Protein AF-A0A9D3UA08-F1 (afdb_monomer)

Sequence (95 aa):
MVHKNPLNQITIPTNCCLPNLKGLHLTFLKFSDDESIRRLLSSCNSMEELLVQSCELSNLNKLSVCHPTLKKLTISGGYIAPSCEVELTPESGLP

Organism: NCBI:txid47602

pLDDT: mean 79.53, std 14.93, range [34.59, 93.88]

Secondary structure (DSSP, 8-state):
------TTB----TT---TT--EEEEES-B---HHHHHHHHHT-SS--EEEEES-EETT-SEEEEE-TT--EEEEESSEE-TT-EEEEE------

Mean predicted aligned error: 7.79 Å

Structure (mmCIF, N/CA/C/O backbone):
data_AF-A0A9D3UA08-F1
#
_entry.id   AF-A0A9D3UA08-F1
#
loop_
_atom_site.group_PDB
_atom_site.id
_atom_site.type_symbol
_atom_site.label_atom_id
_atom_site.label_alt_id
_atom_site.label_comp_id
_atom_site.label_asym_id
_atom_site.label_entity_id
_atom_site.label_seq_id
_atom_site.pdbx_PDB_ins_code
_atom_site.Cartn_x
_atom_site.Cartn_y
_atom_site.Cartn_z
_atom_site.occupancy
_atom_site.B_iso_or_equiv
_atom_site.auth_seq_id
_atom_site.auth_comp_id
_atom_site.auth_asym_id
_atom_site.auth_atom_id
_atom_site.pdbx_PDB_model_num
ATOM 1 N N . MET A 1 1 ? 9.946 -5.701 -33.373 1.00 34.59 1 MET A N 1
ATOM 2 C CA . MET A 1 1 ? 9.611 -4.635 -32.403 1.00 34.59 1 MET 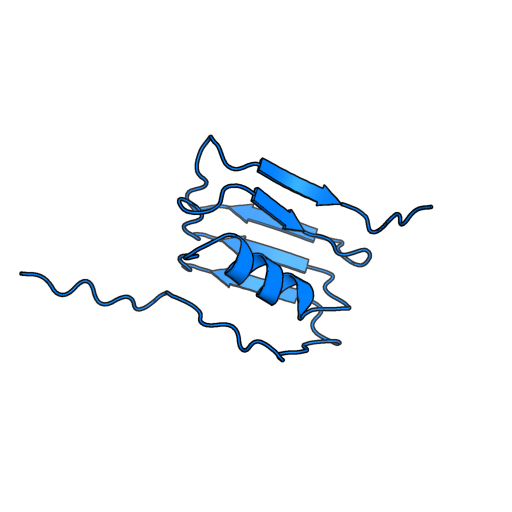A CA 1
ATOM 3 C C . MET A 1 1 ? 8.386 -5.102 -31.636 1.00 34.59 1 MET A C 1
ATOM 5 O O . MET A 1 1 ? 7.281 -5.013 -32.153 1.00 34.59 1 MET A O 1
ATOM 9 N N . VAL A 1 2 ? 8.579 -5.749 -30.486 1.00 38.03 2 VAL A N 1
ATOM 10 C CA . VAL A 1 2 ? 7.452 -6.255 -29.691 1.00 38.03 2 VAL A CA 1
ATOM 11 C C . VAL A 1 2 ? 6.849 -5.056 -28.973 1.00 38.03 2 VAL A C 1
ATOM 13 O O . VAL A 1 2 ? 7.507 -4.452 -28.129 1.00 38.03 2 VAL A O 1
ATOM 16 N N . HIS A 1 3 ? 5.628 -4.681 -29.348 1.00 38.22 3 HIS A N 1
ATOM 17 C CA . HIS A 1 3 ? 4.819 -3.764 -28.558 1.00 38.22 3 HIS A CA 1
ATOM 18 C C . HIS A 1 3 ? 4.677 -4.385 -27.163 1.00 38.22 3 HIS A C 1
ATOM 20 O O . HIS A 1 3 ? 4.006 -5.404 -27.001 1.00 38.22 3 HIS A O 1
ATOM 26 N N . LYS A 1 4 ? 5.362 -3.819 -26.161 1.00 42.34 4 LYS A N 1
ATOM 27 C CA . LYS A 1 4 ? 5.095 -4.124 -24.754 1.00 42.34 4 LYS A CA 1
ATOM 28 C C . LYS A 1 4 ? 3.667 -3.670 -24.486 1.00 42.34 4 LYS A C 1
ATOM 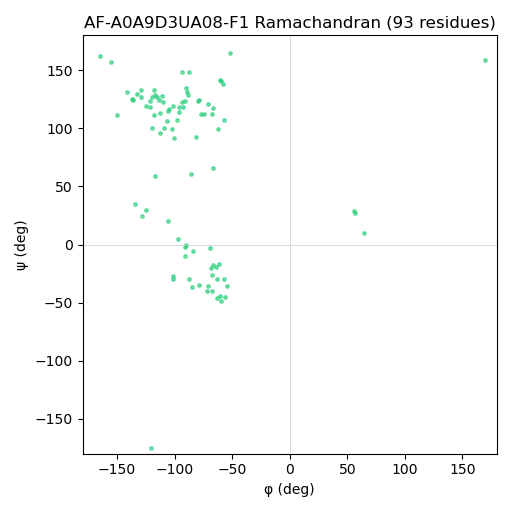30 O O . LYS A 1 4 ? 3.425 -2.481 -24.332 1.00 42.34 4 LYS A O 1
ATOM 35 N N . ASN A 1 5 ? 2.731 -4.607 -24.499 1.00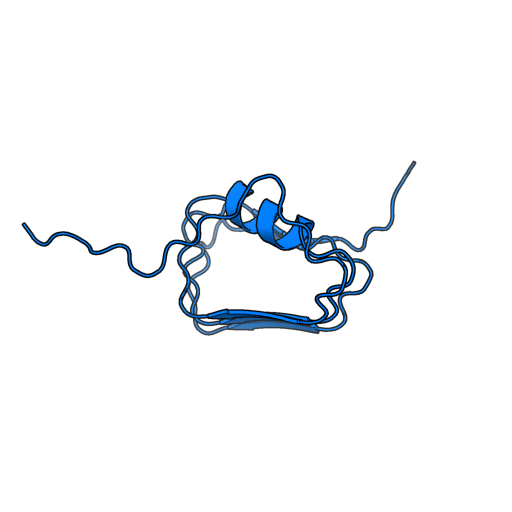 39.53 5 ASN A N 1
ATOM 36 C CA . ASN A 1 5 ? 1.355 -4.363 -24.103 1.00 39.53 5 ASN A CA 1
ATOM 37 C C . ASN A 1 5 ? 1.367 -4.082 -22.582 1.00 39.53 5 ASN A C 1
ATOM 39 O O . ASN A 1 5 ? 1.734 -4.986 -21.827 1.00 39.53 5 ASN A O 1
ATOM 43 N N . PRO A 1 6 ? 1.066 -2.863 -22.097 1.00 51.62 6 PRO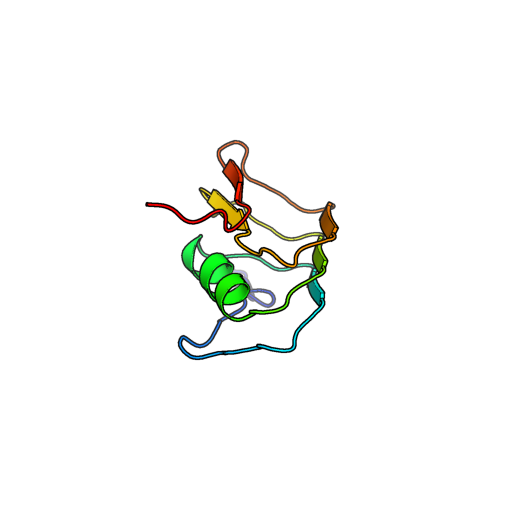 A N 1
ATOM 44 C CA . PRO A 1 6 ? 1.188 -2.514 -20.684 1.00 51.62 6 PRO A CA 1
ATOM 45 C C . PRO A 1 6 ? -0.097 -2.910 -19.947 1.00 51.62 6 PRO A C 1
ATOM 47 O O . PRO A 1 6 ? -0.812 -2.064 -19.427 1.00 51.62 6 PRO A O 1
ATOM 50 N N . LEU A 1 7 ? -0.446 -4.198 -19.939 1.00 53.41 7 LEU A N 1
ATOM 51 C CA . LEU A 1 7 ? -1.760 -4.649 -19.452 1.00 53.41 7 LEU A CA 1
ATOM 52 C C . LEU A 1 7 ? -1.970 -4.494 -17.932 1.00 53.41 7 LEU A C 1
ATOM 54 O O . LEU A 1 7 ? -3.067 -4.751 -17.450 1.00 53.41 7 LEU A O 1
ATOM 58 N N . ASN A 1 8 ? -0.961 -4.041 -17.178 1.00 64.12 8 ASN A N 1
ATOM 59 C CA . ASN A 1 8 ? -0.995 -4.030 -15.711 1.00 64.12 8 ASN A CA 1
ATOM 60 C C . ASN A 1 8 ? -0.642 -2.656 -15.106 1.00 64.12 8 ASN A C 1
ATOM 62 O O . ASN A 1 8 ? -0.153 -2.586 -13.976 1.00 64.12 8 ASN A O 1
ATOM 66 N N . GLN A 1 9 ? -0.836 -1.567 -15.859 1.00 63.94 9 GLN A N 1
ATOM 67 C CA . GLN A 1 9 ? -0.679 -0.205 -15.346 1.00 63.94 9 GLN A CA 1
ATOM 68 C C . GLN A 1 9 ? -2.046 0.342 -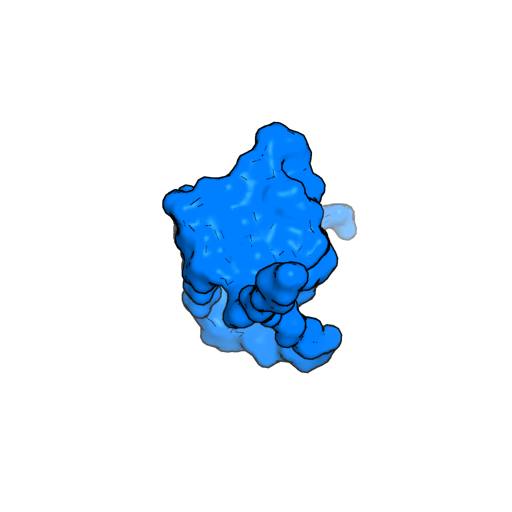14.921 1.00 63.94 9 GLN A C 1
ATOM 70 O O . GLN A 1 9 ? -2.956 0.473 -15.738 1.00 63.94 9 GLN A O 1
ATOM 75 N N . ILE A 1 10 ? -2.191 0.669 -13.637 1.00 66.94 10 ILE A N 1
ATOM 76 C CA . ILE A 1 10 ? -3.426 1.240 -13.097 1.00 66.94 10 ILE A CA 1
ATOM 77 C C . ILE A 1 10 ? -3.385 2.769 -13.197 1.00 66.94 10 ILE A C 1
ATOM 79 O O . ILE A 1 10 ? -2.400 3.395 -12.814 1.00 66.94 10 ILE A O 1
ATOM 83 N N . THR A 1 11 ? -4.447 3.380 -13.726 1.00 68.62 11 THR A N 1
ATOM 84 C CA . THR A 1 11 ? -4.625 4.841 -13.703 1.00 68.62 11 THR A CA 1
ATOM 85 C C . THR A 1 11 ? -5.672 5.179 -12.656 1.00 68.62 11 THR A C 1
ATOM 87 O O . THR A 1 11 ? -6.824 4.765 -12.771 1.00 68.62 11 THR A O 1
ATOM 90 N N . ILE A 1 12 ? -5.263 5.912 -11.623 1.00 68.88 12 ILE A N 1
ATOM 91 C CA . ILE A 1 12 ? -6.141 6.316 -10.525 1.00 68.88 12 ILE A CA 1
ATOM 92 C C . ILE A 1 12 ? -6.713 7.702 -10.838 1.00 68.88 12 ILE A C 1
ATOM 94 O O . ILE A 1 12 ? -5.933 8.636 -11.046 1.00 68.88 12 ILE A O 1
ATOM 98 N N . PRO A 1 13 ? -8.047 7.870 -10.878 1.00 70.19 13 PRO A N 1
ATOM 99 C CA . PRO A 1 13 ? -8.657 9.183 -11.038 1.00 70.19 13 PRO A CA 1
ATOM 100 C C . PRO A 1 13 ? -8.262 10.104 -9.880 1.00 70.19 13 PRO A C 1
ATOM 102 O O . PRO A 1 13 ? -8.259 9.683 -8.725 1.00 70.19 13 PRO A O 1
ATOM 105 N N . THR A 1 14 ? -8.013 11.382 -10.163 1.00 66.06 14 THR A N 1
ATOM 106 C CA . THR A 1 14 ? -7.616 12.390 -9.158 1.00 66.06 14 THR A CA 1
ATOM 107 C C . THR A 1 14 ? -8.655 12.637 -8.061 1.00 66.06 14 THR A C 1
ATOM 109 O O . THR A 1 14 ? -8.315 13.191 -7.024 1.00 66.06 14 THR A O 1
ATOM 112 N N . ASN A 1 15 ? -9.910 12.225 -8.267 1.00 65.00 15 ASN A N 1
ATOM 113 C CA . ASN A 1 15 ? -11.030 12.456 -7.348 1.00 65.00 15 ASN A CA 1
ATOM 114 C C . ASN A 1 15 ? -11.738 11.156 -6.940 1.00 65.00 15 ASN A C 1
ATOM 116 O O . ASN A 1 15 ? -12.944 11.147 -6.697 1.00 65.00 15 ASN A O 1
ATOM 120 N N . CYS A 1 16 ? -11.014 10.038 -6.898 1.00 68.75 16 CYS A N 1
ATOM 121 C CA . CYS A 1 16 ? -11.582 8.794 -6.398 1.00 68.75 16 CYS A CA 1
ATOM 122 C C . CYS A 1 16 ? -11.599 8.807 -4.862 1.00 68.75 16 CYS A C 1
ATOM 124 O O . CYS A 1 16 ? -10.552 8.972 -4.239 1.00 68.75 16 CYS A O 1
ATOM 126 N N . CYS A 1 17 ? -12.774 8.606 -4.263 1.00 77.50 17 CYS A N 1
ATOM 127 C CA . CYS A 1 17 ? -12.925 8.352 -2.833 1.00 77.50 17 CYS A CA 1
ATOM 128 C C . CYS A 1 17 ? -13.617 6.999 -2.649 1.00 77.50 17 CYS A C 1
ATOM 130 O O . CYS A 1 17 ? -14.724 6.773 -3.136 1.00 77.50 17 CYS A O 1
ATOM 132 N N . LEU A 1 18 ? -12.965 6.116 -1.908 1.00 83.00 18 LEU A N 1
ATOM 133 C CA . LEU A 1 18 ? -13.391 4.777 -1.524 1.00 83.00 18 LEU A CA 1
ATOM 134 C C . LEU A 1 18 ? -13.518 4.728 0.013 1.00 83.00 18 LEU A C 1
ATOM 136 O O . LEU A 1 18 ? -12.829 3.947 0.673 1.00 83.00 18 LEU A O 1
ATOM 140 N N . PRO A 1 19 ? -14.373 5.575 0.622 1.00 80.62 19 PRO A N 1
ATOM 141 C CA . PRO A 1 19 ? -14.354 5.823 2.065 1.00 80.62 19 PRO A CA 1
ATOM 142 C C . PRO A 1 19 ? -14.678 4.579 2.896 1.00 80.62 19 PRO A C 1
ATOM 144 O O . PRO A 1 19 ? -14.157 4.432 3.991 1.00 80.62 19 PRO A O 1
ATOM 147 N N . ASN A 1 20 ? -15.488 3.663 2.360 1.00 85.69 20 ASN A N 1
ATOM 148 C CA . ASN A 1 20 ? -15.920 2.444 3.050 1.00 85.69 20 ASN A CA 1
ATOM 149 C C . ASN A 1 20 ? -15.080 1.206 2.690 1.00 85.69 20 ASN A C 1
ATOM 151 O O . ASN A 1 20 ? -15.431 0.092 3.086 1.00 85.69 20 ASN A O 1
ATOM 155 N N . LEU A 1 21 ? -14.014 1.360 1.895 1.00 89.50 21 LEU A N 1
ATOM 156 C CA . LEU A 1 21 ? -13.196 0.227 1.478 1.00 89.50 21 LEU A CA 1
ATOM 157 C C . LEU A 1 21 ? -12.323 -0.246 2.644 1.00 89.50 21 LEU A C 1
ATOM 159 O O . LEU A 1 21 ? -11.403 0.453 3.056 1.00 89.50 21 LEU A O 1
ATOM 163 N N . LYS A 1 22 ? -12.611 -1.450 3.146 1.00 91.44 22 LYS A N 1
ATOM 164 C CA . LYS A 1 22 ? -11.873 -2.077 4.254 1.00 91.44 22 LYS A CA 1
ATOM 165 C C . LYS A 1 22 ? -10.658 -2.877 3.803 1.00 91.44 22 LYS A C 1
ATOM 167 O O . LYS A 1 22 ? -9.709 -2.994 4.562 1.00 91.44 22 LYS A O 1
ATOM 172 N N . GLY A 1 23 ? -10.684 -3.446 2.604 1.00 92.06 23 GLY A N 1
ATOM 173 C CA . GLY A 1 23 ? -9.595 -4.268 2.081 1.00 92.06 23 GLY A CA 1
ATOM 174 C C . GLY A 1 23 ? -9.186 -3.796 0.696 1.00 92.06 23 GLY A C 1
ATOM 175 O O . GLY A 1 23 ? -10.036 -3.698 -0.189 1.00 92.06 23 GLY A O 1
ATOM 176 N N . LEU A 1 24 ? -7.898 -3.522 0.506 1.00 91.62 24 LEU A N 1
ATOM 177 C CA . LEU A 1 24 ? -7.310 -3.187 -0.785 1.00 91.62 24 LEU A CA 1
ATOM 178 C C . LEU A 1 24 ? -6.276 -4.244 -1.167 1.00 91.62 24 LEU A C 1
ATOM 180 O O . LEU A 1 24 ? -5.232 -4.376 -0.530 1.00 91.62 24 LEU A O 1
ATOM 184 N N . HIS A 1 25 ? -6.584 -5.025 -2.200 1.00 92.38 25 HIS A N 1
ATOM 185 C CA . HIS A 1 25 ? -5.724 -6.108 -2.669 1.00 92.38 25 HIS A CA 1
ATOM 186 C C . HIS A 1 25 ? -5.174 -5.760 -4.051 1.00 92.38 25 HIS A C 1
ATOM 188 O O . HIS A 1 25 ? -5.906 -5.677 -5.035 1.00 92.38 25 HIS A O 1
ATOM 194 N N . LEU A 1 26 ? -3.866 -5.560 -4.111 1.00 90.00 26 LEU A N 1
ATOM 195 C CA . LEU A 1 26 ? -3.104 -5.209 -5.296 1.00 90.00 26 LEU A CA 1
ATOM 196 C C . LEU A 1 26 ? -2.337 -6.447 -5.730 1.00 90.00 26 LEU A C 1
ATOM 198 O O . LEU A 1 26 ? -1.476 -6.927 -4.994 1.00 90.00 26 LEU A O 1
ATOM 202 N N . THR A 1 27 ? -2.670 -6.979 -6.906 1.00 90.69 27 THR A N 1
ATOM 203 C CA . THR A 1 27 ? -2.052 -8.205 -7.419 1.00 90.69 27 THR A CA 1
ATOM 204 C C . THR A 1 27 ? -1.545 -8.013 -8.841 1.00 90.69 27 THR A C 1
ATOM 206 O O . THR A 1 27 ? -2.256 -7.462 -9.677 1.00 90.69 27 THR A O 1
ATOM 209 N N . PHE A 1 28 ? -0.311 -8.447 -9.114 1.00 88.62 28 PHE A N 1
ATOM 210 C CA . PHE A 1 28 ? 0.302 -8.401 -10.452 1.00 88.62 28 PHE A CA 1
ATOM 211 C C . PHE A 1 28 ? 0.354 -7.003 -11.099 1.00 88.62 28 PHE A C 1
ATOM 213 O O . PHE A 1 28 ? 0.370 -6.891 -12.324 1.00 88.62 28 PHE A O 1
ATOM 220 N N . LEU A 1 29 ? 0.390 -5.928 -10.302 1.00 86.06 29 LEU A N 1
ATOM 221 C CA . LEU A 1 29 ? 0.400 -4.547 -10.800 1.00 86.06 29 LEU A CA 1
ATOM 222 C C . LEU A 1 29 ? 1.816 -3.991 -10.950 1.00 86.06 29 LEU A C 1
ATOM 224 O O . LEU A 1 29 ? 2.700 -4.297 -10.152 1.00 86.06 29 LEU A O 1
ATOM 228 N N . LYS A 1 30 ? 2.009 -3.100 -11.925 1.00 86.31 30 LYS A N 1
ATOM 229 C CA . LYS A 1 30 ? 3.213 -2.272 -12.042 1.00 86.31 30 LYS A CA 1
ATOM 230 C C . LYS A 1 30 ? 2.860 -0.824 -11.727 1.00 86.31 30 LYS A C 1
ATOM 232 O O . LYS A 1 30 ? 2.009 -0.238 -12.397 1.00 86.31 30 LYS A O 1
ATOM 237 N N . PHE A 1 31 ? 3.538 -0.245 -10.740 1.00 82.00 31 PHE A N 1
ATOM 238 C CA . PHE A 1 31 ? 3.376 1.170 -10.413 1.00 82.00 31 PHE A CA 1
ATOM 239 C C . PHE A 1 31 ? 4.364 2.023 -11.211 1.00 82.00 31 PHE A C 1
ATOM 241 O O . PHE A 1 31 ? 5.542 1.678 -11.356 1.00 82.00 31 PHE A O 1
ATOM 248 N N . SER A 1 32 ? 3.859 3.123 -11.766 1.00 81.56 32 SER A N 1
ATOM 249 C CA . SER A 1 32 ? 4.649 4.051 -12.579 1.00 81.56 32 SER A CA 1
ATOM 250 C C . SER A 1 32 ? 5.499 4.989 -11.724 1.00 81.56 32 SER A C 1
ATOM 252 O O . SER A 1 32 ? 6.613 5.316 -12.120 1.00 81.56 32 SER A O 1
ATOM 254 N N . ASP A 1 33 ? 4.986 5.382 -10.558 1.00 84.25 33 ASP A N 1
ATOM 255 C CA . ASP A 1 33 ? 5.566 6.391 -9.673 1.00 84.25 33 ASP A CA 1
ATOM 256 C C . ASP A 1 33 ? 4.932 6.330 -8.269 1.00 84.25 33 ASP A C 1
ATOM 258 O O . ASP A 1 33 ? 3.841 5.778 -8.077 1.00 84.25 33 ASP A O 1
ATOM 262 N N . ASP A 1 34 ? 5.622 6.928 -7.296 1.00 85.69 34 ASP A N 1
ATOM 263 C CA . ASP A 1 34 ? 5.204 7.084 -5.895 1.00 85.69 34 ASP A CA 1
ATOM 264 C C . ASP A 1 34 ? 3.836 7.758 -5.769 1.00 85.69 34 ASP A C 1
ATOM 266 O O . ASP A 1 34 ? 3.033 7.418 -4.901 1.00 85.69 34 ASP A O 1
ATOM 270 N N . GLU A 1 35 ? 3.537 8.706 -6.649 1.00 84.75 35 GLU A N 1
ATOM 271 C CA . GLU A 1 35 ? 2.319 9.500 -6.576 1.00 84.75 35 GLU A CA 1
ATOM 272 C C . GLU A 1 35 ? 1.072 8.669 -6.920 1.00 84.75 35 GLU A C 1
ATOM 274 O O . GLU A 1 35 ? 0.028 8.811 -6.283 1.00 84.75 35 GLU A O 1
ATOM 279 N N . SER A 1 36 ? 1.184 7.734 -7.860 1.00 83.56 36 SER A N 1
ATOM 280 C CA . SER A 1 36 ? 0.107 6.828 -8.261 1.00 83.56 36 SER A CA 1
ATOM 281 C C . SER A 1 36 ? -0.342 5.914 -7.117 1.00 83.56 36 SER A C 1
ATOM 283 O O . SER A 1 36 ? -1.543 5.777 -6.866 1.00 83.56 36 SER A O 1
ATOM 285 N N . ILE A 1 37 ? 0.607 5.309 -6.392 1.00 85.31 37 ILE A N 1
ATOM 286 C CA . ILE A 1 37 ? 0.289 4.459 -5.236 1.00 85.31 37 ILE A CA 1
ATOM 287 C C . ILE A 1 37 ? -0.196 5.290 -4.047 1.00 85.31 37 ILE A C 1
ATOM 289 O O . ILE A 1 37 ? -1.174 4.913 -3.404 1.00 85.31 37 ILE A O 1
ATOM 293 N N . ARG A 1 38 ? 0.407 6.459 -3.798 1.00 85.81 38 ARG A N 1
ATOM 294 C CA . ARG A 1 38 ? -0.031 7.371 -2.732 1.00 85.81 38 ARG A CA 1
ATOM 295 C C . ARG A 1 38 ? -1.467 7.831 -2.944 1.00 85.81 38 ARG A C 1
ATOM 297 O O . ARG A 1 38 ? -2.250 7.782 -2.002 1.00 85.81 38 ARG A O 1
ATOM 304 N N . ARG A 1 39 ? -1.843 8.200 -4.174 1.00 84.81 39 ARG A N 1
ATOM 305 C CA . ARG A 1 39 ? -3.228 8.566 -4.505 1.00 84.81 39 ARG A CA 1
ATOM 306 C C . ARG A 1 39 ? -4.192 7.423 -4.232 1.00 84.81 39 ARG A C 1
ATOM 308 O O . ARG A 1 39 ? -5.174 7.637 -3.532 1.00 84.81 39 ARG A O 1
ATOM 315 N N . LEU A 1 40 ? -3.881 6.212 -4.698 1.00 86.31 40 LEU A N 1
ATOM 316 C CA . LEU A 1 40 ? -4.711 5.028 -4.454 1.00 86.31 40 LEU A CA 1
ATOM 317 C C . LEU A 1 40 ? -4.937 4.768 -2.958 1.00 86.31 40 LEU A C 1
ATOM 319 O O . LEU A 1 40 ? -6.064 4.511 -2.536 1.00 86.31 40 LEU A O 1
ATOM 323 N N . LEU A 1 41 ? -3.871 4.850 -2.160 1.00 86.19 41 LEU A N 1
ATOM 324 C CA . LEU A 1 41 ? -3.951 4.657 -0.714 1.00 86.19 41 LEU A CA 1
ATOM 325 C C . LEU A 1 41 ? -4.730 5.795 -0.038 1.00 86.19 41 LEU A C 1
ATOM 327 O O . LEU A 1 41 ? -5.565 5.523 0.820 1.00 86.19 41 LEU A O 1
ATOM 331 N N . SER A 1 42 ? -4.537 7.045 -0.475 1.00 84.19 42 SER A N 1
ATOM 332 C CA . SER A 1 42 ? -5.263 8.215 0.047 1.00 84.19 42 SER A CA 1
ATOM 333 C C . SER A 1 42 ? -6.757 8.210 -0.286 1.00 84.19 42 SER A C 1
ATOM 335 O O . SER A 1 42 ? -7.556 8.768 0.460 1.00 84.19 42 SER A O 1
ATOM 337 N N . SER A 1 43 ? -7.152 7.544 -1.376 1.00 84.94 43 SER A N 1
ATOM 338 C CA . SER A 1 43 ? -8.557 7.377 -1.748 1.00 84.94 43 SER A CA 1
ATOM 339 C C . SER A 1 43 ? -9.325 6.503 -0.756 1.00 84.94 43 SER A C 1
ATOM 341 O O . SER A 1 43 ? -10.550 6.531 -0.765 1.00 84.94 43 SER A O 1
ATOM 343 N N . CYS A 1 44 ? -8.657 5.712 0.082 1.00 88.06 44 CYS A N 1
ATOM 344 C CA . CYS A 1 44 ? -9.303 4.769 0.989 1.00 88.06 44 CYS A CA 1
ATOM 345 C C . CYS A 1 44 ? -9.227 5.297 2.429 1.00 88.06 44 CYS A C 1
ATOM 347 O O . CYS A 1 44 ? -8.170 5.235 3.036 1.00 88.06 44 CYS A O 1
ATOM 349 N N . ASN A 1 45 ? -10.327 5.784 3.017 1.00 82.94 45 ASN A N 1
ATOM 350 C CA . ASN A 1 45 ? -10.320 6.398 4.362 1.00 82.94 45 ASN A CA 1
ATOM 351 C C . ASN A 1 45 ? -10.592 5.428 5.526 1.00 82.94 45 ASN A C 1
ATOM 353 O O . ASN A 1 45 ? -10.410 5.808 6.677 1.00 82.94 45 ASN A O 1
ATOM 357 N N . SER A 1 46 ? -11.003 4.185 5.271 1.00 86.94 46 SER A N 1
ATOM 358 C CA . SER A 1 46 ? -11.281 3.180 6.322 1.00 86.94 46 SER A CA 1
ATOM 359 C C . SER A 1 46 ? -10.676 1.807 6.009 1.00 86.94 46 SER A C 1
ATOM 361 O O . SER A 1 46 ? -11.269 0.771 6.305 1.00 86.94 46 SER A O 1
ATOM 363 N N . MET A 1 47 ? -9.503 1.804 5.376 1.00 91.19 47 MET A N 1
ATOM 364 C CA . MET A 1 47 ? -8.777 0.597 5.001 1.00 91.19 47 MET A CA 1
ATOM 365 C C . MET A 1 47 ? -8.209 -0.103 6.239 1.00 91.19 47 MET A C 1
ATOM 367 O O . MET A 1 47 ? -7.416 0.451 6.994 1.00 91.19 47 MET A O 1
ATOM 371 N N . GLU A 1 48 ? -8.623 -1.347 6.439 1.00 92.94 48 GLU A N 1
ATOM 372 C CA . GLU A 1 48 ? -8.183 -2.234 7.513 1.00 92.94 48 GLU A CA 1
ATOM 373 C C . GLU A 1 48 ? -7.141 -3.254 7.020 1.00 92.94 48 GLU A C 1
ATOM 375 O O . GLU A 1 48 ? -6.300 -3.704 7.798 1.00 92.94 48 GLU A O 1
ATOM 380 N N . GLU A 1 49 ? -7.158 -3.604 5.733 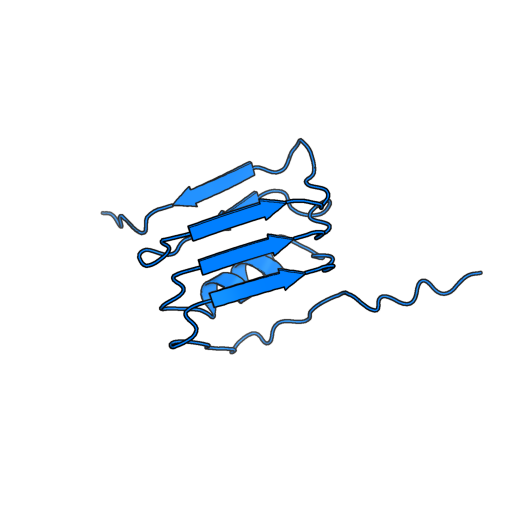1.00 93.88 49 GLU A N 1
ATOM 381 C CA . GLU A 1 49 ? -6.243 -4.568 5.120 1.00 93.88 49 GLU A CA 1
ATOM 382 C C . GLU A 1 49 ? -5.654 -4.030 3.811 1.00 93.88 49 GLU A C 1
ATOM 384 O O . GLU A 1 49 ? -6.384 -3.613 2.911 1.00 93.88 49 GLU A O 1
ATOM 389 N N . LEU A 1 50 ? -4.326 -4.091 3.695 1.00 92.75 50 LEU A N 1
ATOM 390 C CA . LEU A 1 50 ? -3.582 -3.833 2.466 1.00 92.75 50 LEU A CA 1
ATOM 391 C C . LEU A 1 50 ? -2.755 -5.068 2.098 1.00 92.75 50 LEU A C 1
ATOM 393 O O . LEU A 1 50 ? -1.846 -5.468 2.830 1.00 92.75 50 LEU A O 1
ATOM 397 N N . LEU A 1 51 ? -3.040 -5.639 0.931 1.00 92.75 51 LEU A N 1
ATOM 398 C CA . LEU A 1 51 ? -2.267 -6.721 0.332 1.00 92.75 51 LEU A CA 1
ATOM 399 C C . LEU A 1 51 ? -1.600 -6.221 -0.949 1.00 92.75 51 LEU A C 1
ATOM 401 O O . LEU A 1 51 ? -2.277 -5.772 -1.866 1.00 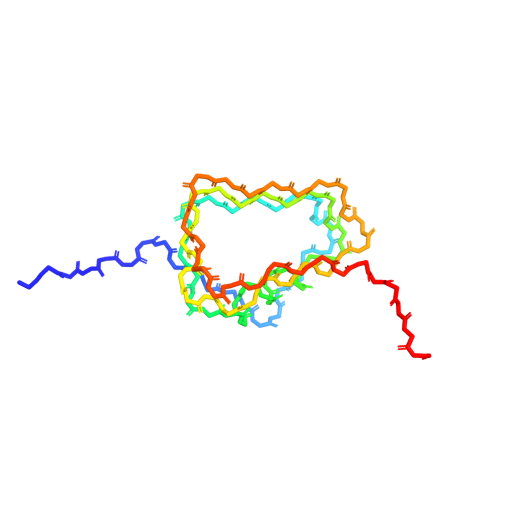92.75 51 LEU A O 1
ATOM 405 N N . VAL A 1 52 ? -0.281 -6.354 -1.032 1.00 91.00 52 VAL A N 1
ATOM 406 C CA . VAL A 1 52 ? 0.525 -6.089 -2.225 1.00 91.00 52 VAL A CA 1
ATOM 407 C C . VAL A 1 52 ? 1.227 -7.384 -2.614 1.00 91.00 52 VAL A C 1
ATOM 409 O O . VAL A 1 52 ? 2.222 -7.777 -2.006 1.00 91.00 52 VAL A O 1
ATOM 412 N N . GLN A 1 53 ? 0.690 -8.080 -3.611 1.00 93.06 53 GLN A N 1
ATOM 413 C CA . GLN A 1 53 ? 1.175 -9.387 -4.034 1.00 93.06 53 GLN A CA 1
ATOM 414 C C . GLN A 1 53 ? 1.643 -9.366 -5.486 1.00 93.06 53 GLN A C 1
ATOM 416 O O . GLN A 1 53 ? 0.907 -8.994 -6.393 1.00 93.06 53 GLN A O 1
ATOM 421 N N . SER A 1 54 ? 2.868 -9.811 -5.734 1.00 91.12 54 SER A N 1
ATOM 422 C CA . SER A 1 54 ? 3.414 -9.908 -7.092 1.00 91.12 54 SER A CA 1
ATOM 423 C C . SER A 1 54 ? 3.384 -8.604 -7.880 1.00 91.12 54 SER A C 1
ATOM 425 O O . SER A 1 54 ? 3.329 -8.613 -9.105 1.00 91.12 54 SER A O 1
ATOM 427 N N . CYS A 1 55 ? 3.462 -7.479 -7.170 1.00 87.69 55 CYS A N 1
ATOM 428 C CA . CYS A 1 55 ? 3.561 -6.160 -7.771 1.00 87.69 55 CYS A CA 1
ATOM 429 C C . CYS A 1 55 ? 5.019 -5.778 -8.051 1.00 87.69 55 CYS A C 1
ATOM 431 O O . CYS A 1 55 ? 5.937 -6.150 -7.317 1.00 87.69 55 CYS A O 1
ATOM 433 N N . GLU A 1 56 ? 5.219 -5.002 -9.109 1.00 87.75 56 GLU A N 1
ATOM 434 C CA . GLU A 1 56 ? 6.496 -4.401 -9.464 1.00 87.75 56 GLU A CA 1
ATOM 435 C C . GLU A 1 56 ? 6.529 -2.952 -8.957 1.00 87.75 56 GLU A C 1
ATOM 437 O O . GLU A 1 56 ? 5.862 -2.067 -9.501 1.00 87.75 56 GLU A O 1
ATOM 442 N N . LEU A 1 57 ? 7.312 -2.732 -7.900 1.00 85.19 57 LEU A N 1
ATOM 443 C CA . LEU A 1 57 ? 7.516 -1.448 -7.225 1.00 85.19 57 LEU A CA 1
ATOM 444 C C . LEU A 1 57 ? 8.894 -0.845 -7.552 1.00 85.19 57 LEU A C 1
ATOM 446 O O . LEU A 1 57 ? 9.399 -0.008 -6.814 1.00 85.19 57 LEU A O 1
ATOM 450 N N . SER A 1 58 ? 9.523 -1.270 -8.655 1.00 85.00 58 SER A N 1
ATOM 451 C CA . SER A 1 58 ? 10.874 -0.848 -9.068 1.00 85.00 58 SER A CA 1
ATOM 452 C C . SER A 1 58 ? 11.022 0.665 -9.235 1.00 85.00 58 SER A C 1
ATOM 454 O O . SER A 1 58 ? 12.116 1.193 -9.080 1.00 85.00 58 SER A O 1
ATOM 456 N N . ASN A 1 59 ? 9.931 1.341 -9.604 1.00 85.88 59 ASN A N 1
ATOM 457 C CA . ASN A 1 59 ? 9.905 2.782 -9.850 1.00 85.88 59 ASN A CA 1
ATOM 458 C C . ASN A 1 59 ? 9.576 3.595 -8.593 1.00 85.88 59 ASN A C 1
ATOM 460 O O . ASN A 1 59 ? 9.483 4.816 -8.685 1.00 85.88 59 ASN A O 1
ATOM 464 N N . LEU A 1 60 ? 9.342 2.929 -7.458 1.00 86.69 60 LEU A N 1
ATOM 465 C CA . LEU A 1 60 ? 9.008 3.601 -6.214 1.00 86.69 60 LEU A CA 1
ATOM 466 C C . LEU A 1 60 ? 10.274 3.964 -5.444 1.00 86.69 60 LEU A C 1
ATOM 468 O O . LEU A 1 60 ? 11.099 3.093 -5.163 1.00 86.69 60 LEU A O 1
ATOM 472 N N . ASN A 1 61 ? 10.388 5.223 -5.030 1.00 89.00 61 ASN A N 1
ATOM 473 C CA . ASN A 1 61 ? 11.398 5.628 -4.049 1.00 89.00 61 ASN A CA 1
ATOM 474 C C . ASN A 1 61 ? 10.881 5.398 -2.630 1.00 89.00 61 ASN A C 1
ATOM 476 O O . ASN A 1 61 ? 11.631 4.972 -1.757 1.00 89.00 61 ASN A O 1
ATOM 480 N N . LYS A 1 62 ? 9.584 5.622 -2.406 1.00 88.06 62 LYS A N 1
ATOM 481 C CA . LYS A 1 62 ? 8.951 5.428 -1.106 1.00 88.06 62 LYS A CA 1
ATOM 482 C C . LYS A 1 62 ? 7.556 4.823 -1.233 1.00 88.06 62 LYS A C 1
ATOM 484 O O . LYS A 1 62 ? 6.702 5.321 -1.965 1.00 88.06 62 LYS A O 1
ATOM 489 N N . LEU A 1 63 ? 7.295 3.781 -0.447 1.00 87.38 63 LEU A N 1
ATOM 490 C CA . LEU A 1 63 ? 5.963 3.239 -0.202 1.00 87.38 63 LEU A CA 1
ATOM 491 C C . LEU A 1 63 ? 5.484 3.713 1.171 1.00 87.38 63 LEU A C 1
ATOM 493 O O . LEU A 1 63 ? 5.854 3.145 2.195 1.00 87.38 63 LEU A O 1
ATOM 497 N N . SER A 1 64 ? 4.659 4.758 1.185 1.00 86.75 64 SER A N 1
ATOM 498 C CA . SER A 1 64 ? 4.078 5.311 2.411 1.00 86.75 64 SER A CA 1
ATOM 499 C C . SER A 1 64 ? 2.634 4.843 2.564 1.00 86.75 64 SER A C 1
ATOM 501 O O . SER A 1 64 ? 1.796 5.111 1.699 1.00 86.75 64 SER A O 1
ATOM 503 N N . VAL A 1 65 ? 2.354 4.123 3.650 1.00 87.00 65 VAL A N 1
ATOM 504 C CA . VAL A 1 65 ? 1.006 3.661 4.000 1.00 87.00 65 VAL A CA 1
ATOM 505 C C . VAL A 1 65 ? 0.561 4.399 5.262 1.00 87.00 65 VAL A C 1
ATOM 507 O O . VAL A 1 65 ? 0.898 3.995 6.373 1.00 87.00 65 VAL A O 1
ATOM 510 N N . CYS A 1 66 ? -0.188 5.487 5.071 1.00 82.19 66 CYS A N 1
ATOM 511 C CA . CYS A 1 66 ? -0.723 6.325 6.147 1.00 82.19 66 CYS A CA 1
ATOM 512 C C . CYS A 1 66 ? -2.190 5.968 6.385 1.00 82.19 66 CYS A C 1
ATOM 514 O O . CYS A 1 66 ? -3.071 6.493 5.701 1.00 82.19 66 CYS A O 1
ATOM 516 N N . HIS A 1 67 ? -2.474 5.042 7.300 1.00 82.62 67 HIS A N 1
ATOM 517 C CA . HIS A 1 67 ? -3.863 4.683 7.571 1.00 82.62 67 HIS A CA 1
ATOM 518 C C . HIS A 1 67 ? -4.075 4.227 9.019 1.00 82.62 67 HIS A C 1
ATOM 520 O O . HIS A 1 67 ? -3.593 3.156 9.393 1.00 82.62 67 HIS A O 1
ATOM 526 N N . PRO A 1 68 ? -4.790 5.005 9.856 1.00 80.88 68 PRO A N 1
ATOM 527 C CA . PRO A 1 68 ? -4.946 4.689 11.274 1.00 80.88 68 PRO A CA 1
ATOM 528 C C . PRO A 1 68 ? -5.801 3.442 11.520 1.00 80.88 68 PRO A C 1
ATOM 530 O O . PRO A 1 68 ? -5.715 2.850 12.594 1.00 80.88 68 PRO A O 1
ATOM 533 N N . THR A 1 69 ? -6.623 3.021 10.551 1.00 87.50 69 THR A N 1
ATOM 534 C CA . THR A 1 69 ? -7.453 1.817 10.696 1.00 87.50 69 THR A CA 1
ATOM 535 C C . THR A 1 69 ? -6.771 0.549 10.197 1.00 87.50 69 THR A C 1
ATOM 537 O O . THR A 1 69 ? -7.358 -0.525 10.333 1.00 87.50 69 THR A O 1
ATOM 540 N N . LEU A 1 70 ? -5.553 0.638 9.646 1.00 89.88 70 LEU A N 1
ATOM 541 C CA . LEU A 1 70 ? -4.857 -0.511 9.075 1.00 89.88 70 LEU A CA 1
ATOM 542 C C . LEU A 1 70 ? -4.486 -1.520 10.164 1.00 89.88 70 LEU A C 1
ATOM 544 O O . LEU A 1 70 ? -3.691 -1.250 11.059 1.00 89.88 70 LEU A O 1
ATOM 548 N N . LYS A 1 71 ? -5.047 -2.720 10.054 1.00 91.12 71 LYS A N 1
ATOM 549 C CA . LYS A 1 71 ? -4.799 -3.856 10.947 1.00 91.12 71 LYS A CA 1
ATOM 550 C C . LYS A 1 71 ? -3.839 -4.860 10.333 1.00 91.12 71 LYS A C 1
ATOM 552 O O . LYS A 1 71 ? -3.136 -5.559 11.059 1.00 91.12 71 LYS A O 1
ATOM 557 N N . LYS A 1 72 ? -3.836 -4.969 9.003 1.00 91.69 72 LYS A N 1
ATOM 558 C CA . LYS A 1 72 ? -3.045 -5.962 8.284 1.00 91.69 72 LYS A CA 1
ATOM 559 C C . LYS A 1 72 ? -2.380 -5.356 7.060 1.00 91.69 72 LYS A C 1
ATOM 561 O O . LYS A 1 72 ? -3.041 -4.824 6.174 1.00 91.69 72 LYS A O 1
ATOM 566 N N . LEU A 1 73 ? -1.064 -5.513 7.006 1.00 91.62 73 LEU A N 1
ATOM 567 C CA . LEU A 1 73 ? -0.251 -5.241 5.834 1.00 91.62 73 LEU A CA 1
ATOM 568 C C . LEU A 1 73 ? 0.413 -6.538 5.389 1.00 91.62 73 LEU A C 1
ATOM 570 O O . LEU A 1 73 ? 0.985 -7.267 6.197 1.00 91.62 73 LEU A O 1
ATOM 574 N N . THR A 1 74 ? 0.353 -6.841 4.100 1.00 92.06 74 THR A N 1
ATOM 575 C CA . THR A 1 74 ? 1.065 -7.978 3.519 1.00 92.06 74 THR A CA 1
ATOM 576 C C . THR A 1 74 ? 1.709 -7.553 2.214 1.00 92.06 74 THR A C 1
ATOM 578 O O . THR A 1 74 ? 1.024 -7.085 1.312 1.00 92.06 74 THR A O 1
ATOM 581 N N . ILE A 1 75 ? 3.022 -7.742 2.105 1.00 89.81 75 ILE A N 1
ATOM 582 C CA . ILE A 1 75 ? 3.787 -7.474 0.887 1.00 89.81 75 ILE A CA 1
ATOM 583 C C . ILE A 1 75 ? 4.530 -8.760 0.525 1.00 89.81 75 ILE A C 1
ATOM 585 O O . ILE A 1 75 ? 5.291 -9.278 1.340 1.00 89.81 75 ILE A O 1
ATOM 589 N N . SER A 1 76 ? 4.269 -9.331 -0.652 1.00 90.81 76 SER A N 1
ATOM 590 C CA . SER A 1 76 ? 4.833 -10.636 -1.026 1.00 90.81 76 SER A CA 1
ATOM 591 C C . SER A 1 76 ? 4.945 -10.844 -2.534 1.00 90.81 76 SER A C 1
ATOM 593 O O . SER A 1 76 ? 4.234 -10.224 -3.317 1.00 90.81 76 SER A O 1
ATOM 595 N N . GLY A 1 77 ? 5.837 -11.743 -2.957 1.00 82.75 77 GLY A N 1
ATOM 596 C CA . GLY A 1 77 ? 5.855 -12.299 -4.316 1.00 82.75 77 GLY A CA 1
ATOM 597 C C . GLY A 1 77 ? 6.142 -11.322 -5.463 1.00 82.75 77 GLY A C 1
ATOM 598 O O . GLY A 1 77 ? 5.946 -11.715 -6.611 1.00 82.75 77 GLY A O 1
ATOM 599 N N . GLY A 1 78 ? 6.550 -10.082 -5.171 1.00 83.81 78 GLY A N 1
ATOM 600 C CA . GLY A 1 78 ? 6.845 -9.011 -6.132 1.00 83.81 78 GLY A CA 1
ATOM 601 C C . GLY A 1 78 ? 8.286 -8.500 -6.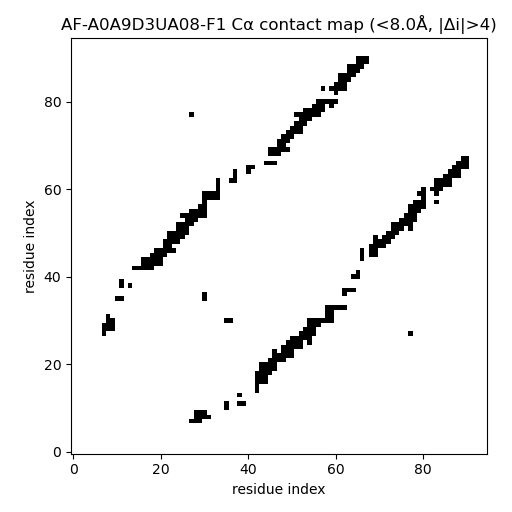038 1.00 83.81 78 GLY A C 1
ATOM 602 O O . GLY A 1 78 ? 9.089 -9.042 -5.280 1.00 83.81 78 GLY A O 1
ATOM 603 N N . TYR A 1 79 ? 8.608 -7.454 -6.802 1.00 84.88 79 TYR A N 1
ATOM 604 C CA . TYR A 1 79 ? 9.921 -6.800 -6.768 1.00 84.88 79 TYR A CA 1
ATOM 605 C C . TYR A 1 79 ? 9.805 -5.403 -6.163 1.00 84.88 79 TYR A C 1
ATOM 607 O O . TYR A 1 79 ? 9.005 -4.587 -6.618 1.00 84.88 79 TYR A O 1
ATOM 615 N N . ILE A 1 80 ? 10.633 -5.133 -5.159 1.00 83.12 80 ILE A N 1
ATOM 616 C CA . ILE A 1 80 ? 10.787 -3.829 -4.516 1.00 83.12 80 ILE A CA 1
ATOM 617 C C . ILE A 1 80 ? 12.227 -3.404 -4.767 1.00 83.12 80 ILE A C 1
ATOM 619 O O . ILE A 1 80 ? 13.144 -4.194 -4.527 1.00 83.12 80 ILE A O 1
ATOM 623 N N . ALA A 1 81 ? 12.435 -2.190 -5.281 1.00 86.00 81 ALA A N 1
ATOM 624 C CA . ALA A 1 81 ? 13.789 -1.685 -5.459 1.00 86.00 81 ALA A CA 1
ATOM 625 C C . ALA A 1 81 ? 14.506 -1.636 -4.095 1.00 86.00 81 ALA A C 1
ATOM 627 O O . ALA A 1 81 ? 13.887 -1.248 -3.106 1.00 86.00 81 ALA A O 1
ATOM 628 N N . PRO A 1 82 ? 15.802 -1.982 -4.010 1.00 83.75 82 PRO A N 1
ATOM 629 C CA . PRO A 1 82 ? 16.541 -1.944 -2.744 1.00 83.75 82 PRO A CA 1
ATOM 630 C C . PRO A 1 82 ? 16.669 -0.527 -2.166 1.00 83.75 82 PRO A C 1
ATOM 632 O O . PRO A 1 82 ? 16.926 -0.375 -0.979 1.00 83.75 82 PRO A O 1
ATOM 635 N N . SER A 1 83 ? 16.487 0.501 -2.998 1.00 85.50 83 SER A N 1
ATOM 636 C CA . SER A 1 83 ? 16.412 1.906 -2.596 1.00 85.50 83 SER A CA 1
ATOM 637 C C . SER A 1 83 ? 15.022 2.340 -2.124 1.00 85.50 83 SER A C 1
ATOM 639 O O . SER A 1 83 ? 14.871 3.487 -1.725 1.00 85.50 83 SER A O 1
ATOM 641 N N . CYS A 1 84 ? 14.003 1.479 -2.224 1.00 84.94 84 CYS A N 1
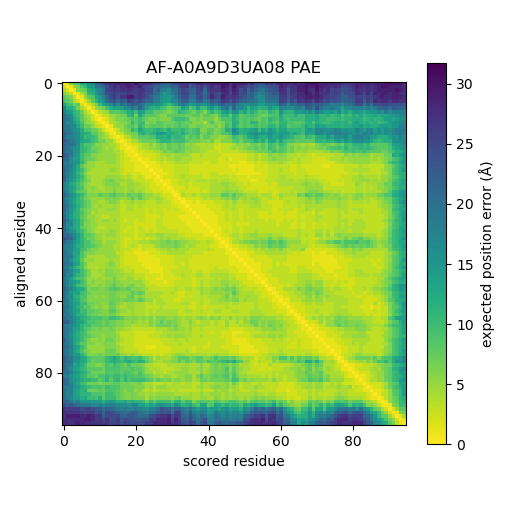ATOM 642 C CA . CYS A 1 84 ? 12.641 1.832 -1.855 1.00 84.94 84 CYS A CA 1
ATOM 643 C C . CYS A 1 84 ? 12.464 1.767 -0.337 1.00 84.94 84 CYS A C 1
ATOM 645 O O . CYS A 1 84 ? 12.664 0.719 0.280 1.00 84.94 84 CYS A O 1
ATOM 647 N N . GLU A 1 85 ? 12.035 2.873 0.255 1.00 88.50 85 GLU A N 1
ATOM 648 C CA . GLU A 1 85 ? 11.738 2.952 1.680 1.00 88.50 85 GLU A CA 1
ATOM 649 C C . GLU A 1 85 ? 10.266 2.613 1.932 1.00 88.50 85 GLU A C 1
ATOM 651 O O . GLU A 1 85 ? 9.363 3.246 1.381 1.00 88.50 85 GLU A O 1
ATOM 656 N N . VAL A 1 86 ? 10.007 1.611 2.775 1.00 84.81 86 VAL A N 1
ATOM 657 C CA . VAL A 1 86 ? 8.647 1.280 3.218 1.00 84.81 86 VAL A CA 1
ATOM 658 C C . VAL A 1 86 ? 8.400 1.959 4.556 1.00 84.81 86 VAL A C 1
ATOM 660 O O . VAL A 1 86 ? 9.030 1.623 5.557 1.00 84.81 86 VAL A O 1
ATOM 663 N N . GLU A 1 87 ? 7.470 2.906 4.571 1.00 86.94 87 GLU A N 1
ATOM 664 C CA . GLU A 1 87 ? 7.109 3.668 5.760 1.00 86.94 87 GLU A CA 1
ATOM 665 C C . GLU A 1 87 ? 5.663 3.379 6.161 1.00 86.94 87 GLU A C 1
ATOM 667 O O . GLU A 1 87 ? 4.731 3.522 5.363 1.00 86.94 87 GLU A O 1
ATOM 672 N N . LEU A 1 88 ? 5.489 2.997 7.426 1.00 83.00 88 LEU A N 1
ATOM 673 C CA . LEU A 1 88 ? 4.190 2.850 8.071 1.00 83.00 88 LEU A CA 1
ATOM 674 C C . LEU A 1 88 ? 4.049 3.976 9.077 1.00 83.00 88 LEU A C 1
ATOM 676 O O . LEU A 1 88 ? 4.616 3.917 10.168 1.00 83.00 88 LEU A O 1
ATOM 680 N N . THR A 1 89 ? 3.317 5.014 8.699 1.00 74.50 89 THR A N 1
ATOM 681 C CA . THR A 1 89 ? 2.954 6.062 9.640 1.00 74.50 89 THR A CA 1
ATOM 682 C C . THR A 1 89 ? 1.594 5.708 10.228 1.00 74.50 89 THR A C 1
ATOM 684 O O . THR A 1 89 ? 0.596 5.633 9.501 1.00 74.50 89 THR A O 1
ATOM 687 N N . PRO A 1 90 ? 1.495 5.491 11.551 1.00 60.41 90 PRO A N 1
ATOM 688 C CA . PRO A 1 90 ? 0.221 5.772 12.183 1.00 60.41 90 PRO A CA 1
ATOM 689 C C . PRO A 1 90 ? -0.059 7.251 11.896 1.00 60.41 90 PRO A C 1
ATOM 691 O O . PRO A 1 90 ? 0.860 8.068 11.969 1.00 60.41 90 PRO A O 1
ATOM 694 N N . GLU A 1 91 ? -1.292 7.627 11.562 1.00 58.88 91 GLU A N 1
ATOM 695 C CA . GLU A 1 91 ? -1.688 9.035 11.666 1.00 58.88 91 GLU A CA 1
ATOM 696 C C . GLU A 1 91 ? -1.695 9.430 13.155 1.00 58.88 91 GLU A C 1
ATOM 698 O O . GLU A 1 91 ? -2.727 9.685 13.763 1.00 58.88 91 GLU A O 1
ATOM 703 N N . SER A 1 92 ? -0.529 9.434 13.798 1.00 51.50 92 SER A N 1
ATOM 704 C CA . SER A 1 92 ? -0.282 10.278 14.945 1.00 51.50 92 SER A CA 1
ATOM 705 C C . SER A 1 92 ? 0.054 11.630 14.346 1.00 51.50 92 SER A C 1
ATOM 707 O O . SER A 1 92 ? 1.195 11.874 13.945 1.00 51.50 92 SER A O 1
ATOM 709 N N . GLY A 1 93 ? -0.973 12.469 14.202 1.00 60.06 93 GLY A N 1
ATOM 710 C CA . GLY A 1 93 ? -0.776 13.874 13.872 1.00 60.06 93 GLY A CA 1
ATOM 711 C C . GLY A 1 93 ? 0.216 14.531 14.830 1.00 60.06 93 GLY A C 1
ATOM 712 O O . GLY A 1 93 ? 0.510 13.951 15.873 1.00 60.06 93 GLY A O 1
ATOM 713 N N . LEU A 1 94 ? 0.722 15.710 14.453 1.00 38.44 94 LEU A N 1
ATOM 714 C CA . LEU A 1 94 ? 1.070 16.849 15.326 1.00 38.44 94 LEU A CA 1
ATOM 715 C C . LEU A 1 94 ? 1.860 17.905 14.518 1.00 38.44 94 LEU A C 1
ATOM 717 O O . LEU A 1 94 ? 2.459 17.558 13.494 1.00 38.44 94 LEU A O 1
ATOM 721 N N . PRO A 1 95 ? 1.910 19.177 14.960 1.00 45.59 95 PRO A N 1
ATOM 722 C CA . PRO A 1 95 ? 1.488 19.708 16.265 1.00 45.59 95 PRO A CA 1
ATOM 723 C C . PRO A 1 95 ? 0.042 20.211 16.353 1.00 45.59 95 PRO A C 1
ATOM 725 O O . PRO A 1 95 ? -0.529 20.606 15.315 1.00 45.59 95 PRO A O 1
#

Foldseek 3Di:
DDDPPQVAEDDDDQPAAPAPAQEDAAELHEYPEQVRQVSVLVNYQQHQYYHAAQYEQQRYQEAEREYQNHNYYYHYHHDHHPNYHYDYDDPPDDD

Radius of gyration: 13.89 Å; Cα contacts (8 Å, |Δi|>4): 179; chains: 1; bounding box: 32×32×49 Å

Solvent-accessible surface area (backbone atoms only — not comparable to full-atom values): 5615 Å² total; per-residue (Å²): 134,82,80,80,76,75,89,41,64,80,84,75,67,97,81,54,74,40,56,82,39,39,68,49,79,45,65,60,35,43,53,83,36,43,64,62,57,43,50,57,54,66,20,34,74,40,30,28,31,42,36,40,34,36,27,37,35,65,54,27,57,48,50,64,51,76,45,76,57,53,76,42,80,46,79,44,85,49,46,68,32,92,79,38,45,80,43,77,42,64,72,72,78,81,134

InterPro domains:
  IPR013101 Phosphate response ubiquitin E3 ligase 1-like, LRR [PF07723] (21-44)
  IPR032675 Leucine-rich repeat domain superfamily [G3DSA:3.80.10.10] (7-93)